Protein AF-A0A937YAR6-F1 (afdb_monomer_lite)

Secondary structure (DSSP, 8-state):
-PPP----PPP----TT----------B-EEEEEEEEETTEEEEEEEEEETT-EEPPPB-TT-TT--B--EE-TTTSPPTT-B-

Foldseek 3Di:
DDDPCLDDQQDQDDDPPPPRPPPLSAWEKDWDWDWDDDPQAIDTPDTDMDHQKDKDDWDDPVDGNDIDIDIDGPDDGHDPSHHD

Structure (mmCIF, N/CA/C/O backbone):
data_AF-A0A937YAR6-F1
#
_entry.id   AF-A0A937YAR6-F1
#
loop_
_atom_site.group_PDB
_atom_site.id
_atom_site.type_symbol
_atom_site.label_atom_id
_atom_site.label_alt_id
_atom_site.label_comp_id
_atom_site.label_asym_id
_atom_site.label_entity_id
_atom_site.label_seq_id
_atom_site.pdbx_PDB_ins_code
_atom_site.Cartn_x
_atom_site.Cartn_y
_atom_site.Cartn_z
_atom_site.occupancy
_atom_site.B_iso_or_equiv
_atom_site.auth_seq_id
_atom_site.auth_comp_id
_atom_site.auth_asym_id
_atom_site.auth_atom_id
_atom_site.pdbx_PDB_model_num
ATOM 1 N N . MET A 1 1 ? 19.503 -20.222 -0.506 1.00 38.22 1 MET A N 1
ATOM 2 C CA . MET A 1 1 ? 18.672 -19.024 -0.265 1.00 38.22 1 MET A CA 1
ATOM 3 C C . MET A 1 1 ? 18.444 -18.376 -1.617 1.00 38.22 1 MET A C 1
ATOM 5 O O . MET A 1 1 ? 19.382 -17.811 -2.158 1.00 38.22 1 MET A O 1
ATOM 9 N N . ASN A 1 2 ? 17.272 -18.574 -2.221 1.00 30.78 2 ASN A N 1
ATOM 10 C CA . ASN A 1 2 ? 16.994 -18.046 -3.558 1.00 30.78 2 ASN A CA 1
ATOM 11 C C . ASN A 1 2 ? 16.741 -16.539 -3.454 1.00 30.78 2 ASN A C 1
ATOM 13 O O . ASN A 1 2 ? 15.885 -16.114 -2.678 1.00 30.78 2 ASN A O 1
ATOM 17 N N . ALA A 1 3 ? 17.508 -15.744 -4.200 1.00 33.50 3 ALA A N 1
ATOM 18 C CA . ALA A 1 3 ? 17.228 -14.327 -4.381 1.00 33.50 3 ALA A CA 1
ATOM 19 C C . ALA A 1 3 ? 15.866 -14.172 -5.090 1.00 33.50 3 ALA A C 1
ATOM 21 O O . ALA A 1 3 ? 15.591 -14.933 -6.020 1.00 33.50 3 ALA A O 1
ATOM 22 N N . PRO A 1 4 ? 14.992 -13.240 -4.672 1.00 40.38 4 PRO A N 1
ATOM 23 C CA . PRO A 1 4 ? 13.755 -12.986 -5.395 1.00 40.38 4 PRO A CA 1
ATOM 24 C C . PRO A 1 4 ? 14.099 -12.348 -6.746 1.00 40.38 4 PRO A C 1
ATOM 26 O O . PRO A 1 4 ? 14.673 -11.261 -6.790 1.00 40.38 4 PRO A O 1
ATOM 29 N N . GLU A 1 5 ? 13.769 -13.020 -7.850 1.00 48.91 5 GLU A N 1
ATOM 30 C CA . GLU A 1 5 ? 13.860 -12.434 -9.189 1.00 48.91 5 GLU A CA 1
ATOM 31 C C . GLU A 1 5 ? 12.827 -11.303 -9.309 1.00 48.91 5 GLU A C 1
ATOM 33 O O . GLU A 1 5 ? 11.648 -11.516 -9.599 1.00 48.91 5 GLU A O 1
ATOM 38 N N . PHE A 1 6 ? 13.265 -10.073 -9.036 1.00 57.19 6 PHE A N 1
ATOM 39 C CA . PHE A 1 6 ? 12.574 -8.854 -9.441 1.00 57.19 6 PHE A CA 1
ATOM 40 C C . PHE A 1 6 ? 12.534 -8.874 -10.970 1.00 57.19 6 PHE A C 1
ATOM 42 O O . PHE A 1 6 ? 13.568 -8.676 -11.603 1.00 57.19 6 PHE A O 1
ATOM 49 N N . GLY A 1 7 ? 11.378 -9.252 -11.531 1.00 55.34 7 GLY A N 1
ATOM 50 C CA . GLY A 1 7 ? 11.208 -9.617 -12.940 1.00 55.34 7 GLY A CA 1
ATOM 51 C C . GLY A 1 7 ? 12.032 -8.748 -13.884 1.00 55.34 7 GLY A C 1
ATOM 52 O O . GLY A 1 7 ? 11.991 -7.543 -13.774 1.00 55.34 7 GLY A O 1
ATOM 53 N N . LYS A 1 8 ? 12.816 -9.367 -14.762 1.00 53.38 8 LYS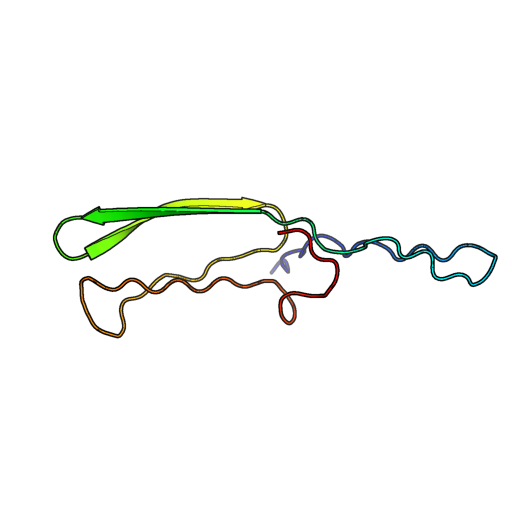 A N 1
ATOM 54 C CA . LYS A 1 8 ? 13.764 -8.736 -15.693 1.00 53.38 8 LYS A CA 1
ATOM 55 C C . LYS A 1 8 ? 13.365 -7.307 -16.147 1.00 53.38 8 LYS A C 1
ATOM 57 O O . LYS A 1 8 ? 12.249 -7.145 -16.647 1.00 53.38 8 LYS A O 1
ATOM 62 N N . PRO A 1 9 ? 14.262 -6.301 -16.056 1.00 57.41 9 PRO A N 1
ATOM 63 C CA . PRO A 1 9 ? 13.972 -4.962 -16.562 1.00 57.41 9 PRO A CA 1
ATOM 64 C C . PRO A 1 9 ? 13.648 -5.013 -18.065 1.00 57.41 9 PRO A C 1
ATOM 66 O O . PRO A 1 9 ? 14.198 -5.860 -18.786 1.00 57.41 9 PRO A O 1
ATOM 69 N N . PRO A 1 10 ? 12.774 -4.125 -18.564 1.00 58.19 10 PRO A N 1
ATOM 70 C CA . PRO A 1 10 ? 12.514 -4.027 -19.993 1.00 58.19 10 PRO A CA 1
ATOM 71 C C . PRO A 1 10 ? 13.831 -3.760 -20.731 1.00 58.19 10 PRO A C 1
ATOM 73 O O . PRO A 1 10 ? 14.643 -2.922 -20.343 1.00 58.19 10 PRO A O 1
ATOM 76 N N . SER A 1 11 ? 14.090 -4.566 -21.757 1.00 56.12 11 SER A N 1
ATOM 77 C CA . SER A 1 11 ? 15.356 -4.550 -22.491 1.00 56.12 11 SER A CA 1
ATOM 78 C C . SER A 1 11 ? 15.383 -3.320 -23.400 1.00 56.12 11 SER A C 1
ATOM 80 O O . SER A 1 11 ? 14.496 -3.178 -24.237 1.00 56.12 11 SER A O 1
ATOM 82 N N . LEU A 1 12 ? 16.372 -2.434 -23.239 1.00 54.06 12 LEU A N 1
ATOM 83 C CA . LEU A 1 12 ? 16.614 -1.335 -24.179 1.00 54.06 12 LEU A CA 1
ATOM 84 C C . LEU A 1 12 ? 17.000 -1.932 -25.540 1.00 54.06 12 LEU A C 1
ATOM 86 O O . LEU A 1 12 ? 18.061 -2.540 -25.671 1.00 54.06 12 LEU A O 1
ATOM 90 N N . GLY A 1 13 ? 16.123 -1.800 -26.534 1.00 47.06 13 GLY A N 1
ATOM 91 C CA . GLY A 1 13 ? 16.458 -2.075 -27.928 1.00 47.06 13 GLY A CA 1
ATOM 92 C C . GLY A 1 13 ? 17.126 -0.844 -28.528 1.00 47.06 13 GLY A C 1
ATOM 93 O O . GLY A 1 13 ? 16.535 0.227 -28.499 1.00 47.06 13 GLY A O 1
ATOM 94 N N . LEU A 1 14 ? 18.353 -0.987 -29.028 1.00 48.28 14 LEU A N 1
ATOM 95 C CA . LEU A 1 14 ? 19.026 0.036 -29.827 1.00 48.28 14 LEU A CA 1
ATOM 96 C C . LEU A 1 14 ? 18.851 -0.336 -31.302 1.00 48.28 14 LEU A C 1
ATOM 98 O O . LEU A 1 14 ? 19.346 -1.382 -31.727 1.00 48.28 14 LEU A O 1
ATOM 102 N N . ASP A 1 15 ? 18.143 0.476 -32.079 1.00 44.69 15 ASP A N 1
ATOM 103 C CA . ASP A 1 15 ? 18.068 0.327 -33.530 1.00 44.69 15 ASP A CA 1
ATOM 104 C C . ASP A 1 15 ? 19.277 0.966 -34.242 1.00 44.69 15 ASP A C 1
ATOM 106 O O . ASP A 1 15 ? 19.974 1.840 -33.724 1.00 44.69 15 ASP A O 1
ATOM 110 N N . ALA A 1 16 ? 19.571 0.461 -35.445 1.00 48.38 16 ALA A N 1
ATOM 111 C CA . ALA A 1 16 ? 20.831 0.652 -36.174 1.00 48.38 16 ALA A CA 1
ATOM 112 C C . ALA A 1 16 ? 21.098 2.084 -36.699 1.00 48.38 16 ALA A C 1
ATOM 114 O O . ALA A 1 16 ? 22.036 2.278 -37.470 1.00 48.38 16 ALA A O 1
ATOM 115 N N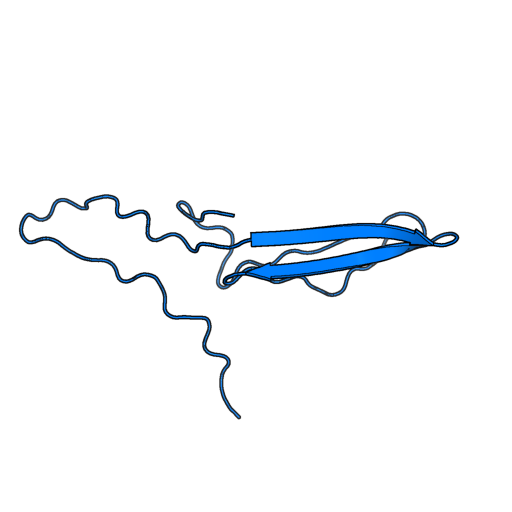 . ALA A 1 17 ? 20.306 3.081 -36.294 1.00 50.72 17 ALA A N 1
ATOM 116 C CA . ALA A 1 17 ? 20.432 4.474 -36.729 1.00 50.72 17 ALA A CA 1
ATOM 117 C C . ALA A 1 17 ? 20.809 5.461 -35.606 1.00 50.72 17 ALA A C 1
ATOM 119 O O . ALA A 1 17 ? 21.002 6.641 -35.885 1.00 50.72 17 ALA A O 1
ATOM 120 N N . GLY A 1 18 ? 20.969 5.008 -34.357 1.00 47.25 18 GLY A N 1
ATOM 121 C CA . GLY A 1 18 ? 21.376 5.887 -33.252 1.00 47.25 18 GLY A CA 1
ATOM 122 C C . GLY A 1 18 ? 20.317 6.911 -32.828 1.00 47.25 18 GLY A C 1
ATOM 123 O O . GLY A 1 18 ? 20.635 7.813 -32.054 1.00 47.25 18 GLY A O 1
ATOM 124 N N . ASP A 1 19 ? 19.074 6.768 -33.296 1.00 43.31 19 ASP A N 1
ATOM 125 C CA . ASP A 1 19 ? 17.934 7.462 -32.712 1.00 43.31 19 ASP A CA 1
ATOM 126 C C . ASP A 1 19 ? 17.509 6.681 -31.467 1.00 43.31 19 ASP A C 1
ATOM 128 O O . ASP A 1 19 ? 17.240 5.483 -31.528 1.00 43.31 19 ASP A O 1
ATOM 132 N N . VAL A 1 20 ? 17.494 7.335 -30.305 1.00 51.41 20 VAL A N 1
ATOM 133 C CA . VAL A 1 20 ? 16.888 6.748 -29.108 1.00 51.41 20 VAL A CA 1
ATOM 134 C C . VAL A 1 20 ? 15.378 6.815 -29.289 1.00 51.41 20 VAL A C 1
ATOM 136 O O . VAL A 1 20 ? 14.715 7.684 -28.725 1.00 51.41 20 VAL A O 1
ATOM 139 N N . ALA A 1 21 ? 14.821 5.902 -30.089 1.00 45.84 21 ALA A N 1
ATOM 140 C CA . ALA A 1 21 ? 13.391 5.667 -30.085 1.00 45.84 21 ALA A CA 1
ATOM 141 C C . ALA A 1 21 ? 12.992 5.517 -28.614 1.00 45.84 21 ALA A C 1
ATOM 143 O O . ALA A 1 21 ? 13.514 4.650 -27.908 1.00 45.84 21 ALA A O 1
ATOM 144 N N . SER A 1 22 ? 12.149 6.431 -28.125 1.00 46.91 22 SER A N 1
ATOM 145 C CA . SER A 1 22 ? 11.681 6.466 -26.741 1.00 46.91 22 SER A CA 1
ATOM 146 C C . SER A 1 22 ? 10.737 5.282 -26.534 1.00 46.91 22 SER A C 1
ATOM 148 O O . SER A 1 22 ? 9.522 5.419 -26.428 1.00 46.91 22 SER A O 1
ATOM 150 N N . ALA A 1 23 ? 11.299 4.075 -26.570 1.00 47.97 23 ALA A N 1
ATOM 151 C CA . ALA A 1 23 ? 10.666 2.871 -26.108 1.00 47.97 23 ALA A CA 1
ATOM 152 C C . ALA A 1 23 ? 10.421 3.129 -24.629 1.00 47.97 23 ALA A C 1
ATOM 154 O O . ALA A 1 23 ? 11.357 3.162 -23.832 1.00 47.97 23 ALA A O 1
ATOM 155 N N . SER A 1 24 ? 9.165 3.399 -24.297 1.00 50.22 24 SER A N 1
ATOM 156 C CA . SER A 1 24 ? 8.635 3.529 -22.950 1.00 50.22 24 SER A CA 1
ATOM 157 C C . SER A 1 24 ? 8.894 2.229 -22.180 1.00 50.22 24 SER A C 1
ATOM 159 O O . SER A 1 24 ? 8.014 1.387 -22.025 1.00 50.22 24 SER A O 1
ATOM 161 N N . SER A 1 25 ? 10.139 2.035 -21.748 1.00 59.69 25 SER A N 1
ATOM 162 C CA . SER A 1 25 ? 10.642 0.891 -20.992 1.00 59.69 25 SER A CA 1
ATOM 163 C C . SER A 1 25 ? 10.412 1.108 -19.494 1.00 59.69 25 SER A C 1
ATOM 165 O O . SER A 1 25 ? 11.240 0.778 -18.649 1.00 59.69 25 SER A O 1
ATOM 167 N N . GLY A 1 26 ? 9.269 1.696 -19.150 1.00 65.62 26 GLY A N 1
ATOM 168 C CA . GLY A 1 26 ? 8.828 1.766 -17.770 1.00 65.62 26 GLY A CA 1
ATOM 169 C C . GLY A 1 26 ? 8.256 0.440 -17.310 1.00 65.62 26 GLY A C 1
ATOM 170 O O . GLY A 1 26 ? 7.800 -0.399 -18.099 1.00 65.62 26 GLY A O 1
ATOM 171 N N . TRP A 1 27 ? 8.263 0.243 -16.003 1.00 73.69 27 TRP A N 1
ATOM 172 C CA . TRP A 1 27 ? 7.603 -0.901 -15.412 1.00 73.69 27 TRP A CA 1
ATOM 173 C C . TRP A 1 27 ? 6.093 -0.714 -15.498 1.00 73.69 27 TRP A C 1
ATOM 175 O O . TRP A 1 27 ? 5.560 0.342 -15.163 1.00 73.69 27 TRP A O 1
ATOM 185 N N . HIS A 1 28 ? 5.395 -1.767 -15.920 1.00 81.00 28 HIS A N 1
ATOM 186 C CA . HIS A 1 28 ? 3.947 -1.830 -15.791 1.00 81.00 28 HIS A CA 1
ATOM 187 C C . HIS A 1 28 ? 3.615 -2.397 -14.418 1.00 81.00 28 HIS A C 1
ATOM 189 O O . HIS A 1 28 ? 3.875 -3.574 -14.133 1.00 81.00 28 HIS A O 1
ATOM 195 N N . ALA A 1 29 ? 3.024 -1.568 -13.572 1.00 85.75 29 ALA A N 1
ATOM 196 C CA . ALA A 1 29 ? 2.557 -1.974 -12.266 1.00 85.75 29 ALA A CA 1
ATOM 197 C C . ALA A 1 29 ? 1.084 -1.619 -12.085 1.00 85.75 29 ALA A C 1
ATOM 199 O O . ALA A 1 29 ? 0.510 -0.823 -12.815 1.00 85.75 29 ALA A O 1
ATOM 200 N N . ARG A 1 30 ? 0.450 -2.281 -11.124 1.00 88.88 30 ARG A N 1
ATOM 201 C CA . ARG A 1 30 ? -0.882 -1.916 -10.649 1.00 88.88 30 ARG A CA 1
ATOM 202 C C . ARG A 1 30 ? -0.944 -2.214 -9.171 1.00 88.88 30 ARG A C 1
ATOM 204 O O . ARG A 1 30 ? -0.441 -3.254 -8.741 1.00 88.88 30 ARG A O 1
ATOM 211 N N . LEU A 1 31 ? -1.587 -1.341 -8.414 1.00 91.62 31 LEU A N 1
ATOM 212 C CA . LEU A 1 31 ? -1.851 -1.548 -7.002 1.00 91.62 31 LEU A CA 1
ATOM 213 C C . LEU A 1 31 ? -3.324 -1.261 -6.720 1.00 91.62 31 LEU A C 1
ATOM 215 O O . LEU A 1 31 ? -3.789 -0.148 -6.934 1.00 91.62 31 LEU A O 1
ATOM 219 N N . ASP A 1 32 ? -4.040 -2.262 -6.214 1.00 95.12 32 ASP A N 1
ATOM 220 C CA . ASP A 1 32 ? -5.406 -2.100 -5.726 1.00 95.12 32 ASP A CA 1
ATOM 221 C C . ASP A 1 32 ? -5.388 -2.200 -4.194 1.00 95.12 32 ASP A C 1
ATOM 223 O O . ASP A 1 32 ? -4.976 -3.214 -3.612 1.00 95.12 32 ASP A O 1
ATOM 227 N N . LEU A 1 33 ? -5.823 -1.119 -3.545 1.00 95.19 33 LEU A N 1
ATOM 228 C CA . LEU A 1 33 ? -5.945 -1.004 -2.096 1.00 95.19 33 LEU A CA 1
ATOM 229 C C . LEU A 1 33 ? -7.349 -0.538 -1.737 1.00 95.19 33 LEU A C 1
ATOM 231 O O . LEU A 1 33 ? -7.859 0.416 -2.317 1.00 95.19 33 LEU A O 1
ATOM 235 N N . ALA A 1 34 ? -7.938 -1.175 -0.733 1.00 95.19 34 ALA A N 1
ATOM 236 C CA . ALA A 1 34 ? -9.151 -0.685 -0.099 1.00 95.19 34 ALA A CA 1
ATOM 237 C C . ALA A 1 34 ? -9.034 -0.845 1.410 1.00 95.19 34 ALA A C 1
ATOM 239 O O . ALA A 1 34 ? -8.462 -1.824 1.904 1.00 95.19 34 ALA A O 1
ATOM 240 N N . PHE A 1 35 ? -9.611 0.112 2.124 1.00 94.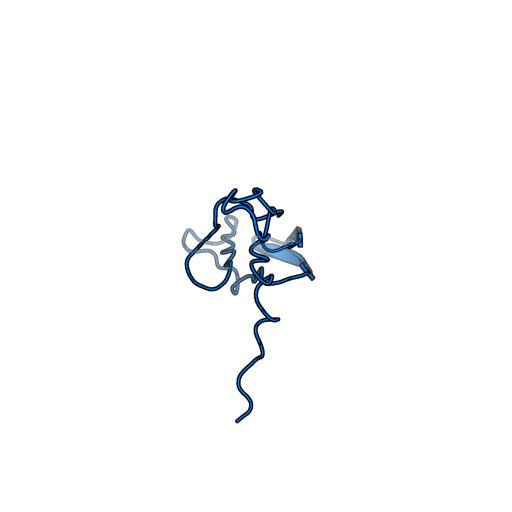25 35 PHE A N 1
ATOM 241 C CA . PHE A 1 35 ? -9.616 0.168 3.576 1.00 94.25 35 PHE A CA 1
ATOM 242 C C . PHE A 1 35 ? -11.051 0.261 4.079 1.00 94.25 35 PHE A C 1
ATOM 244 O O . PHE A 1 35 ? -11.919 0.797 3.393 1.00 94.25 35 PHE A O 1
ATOM 251 N N . ALA A 1 36 ? -11.289 -0.268 5.271 1.00 94.06 36 ALA A N 1
ATOM 252 C CA . ALA A 1 36 ? -12.564 -0.160 5.959 1.00 94.06 36 ALA A CA 1
ATOM 253 C C . ALA A 1 36 ? -12.338 0.259 7.408 1.00 94.06 36 ALA A C 1
ATOM 255 O O . ALA A 1 36 ? -11.342 -0.122 8.027 1.00 94.06 36 ALA A O 1
ATOM 256 N N . GLU A 1 37 ? -13.288 1.003 7.955 1.00 93.44 37 GLU A N 1
ATOM 257 C CA . GLU A 1 37 ? -13.343 1.274 9.384 1.00 93.44 37 GLU A CA 1
ATOM 258 C C . GLU A 1 37 ? -13.905 0.054 10.118 1.00 93.44 37 GLU A C 1
ATOM 260 O O . GLU A 1 37 ? -14.914 -0.539 9.727 1.00 93.44 37 GLU A O 1
ATOM 265 N N . ARG A 1 38 ? -13.236 -0.345 11.197 1.00 90.75 38 ARG A N 1
ATOM 266 C CA . ARG A 1 38 ? -13.670 -1.414 12.090 1.00 90.75 38 ARG A CA 1
ATOM 267 C C . ARG A 1 38 ? -13.469 -0.972 13.532 1.00 90.75 38 ARG A C 1
ATOM 269 O O . ARG A 1 38 ? -12.358 -0.994 14.060 1.00 90.75 38 ARG A O 1
ATOM 276 N N . GLY A 1 39 ? -14.567 -0.594 14.182 1.00 90.75 39 GLY A N 1
ATOM 277 C CA . GLY A 1 39 ? -14.508 0.040 15.497 1.00 90.75 39 GLY A CA 1
ATOM 278 C C . GL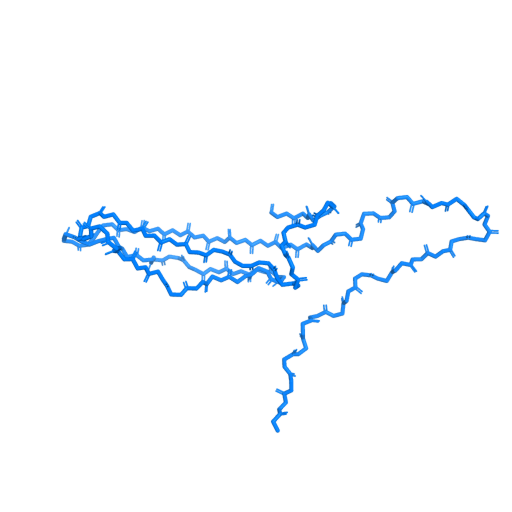Y A 1 39 ? -13.793 1.384 15.389 1.00 90.75 39 GLY A C 1
ATOM 279 O O . GLY A 1 39 ? -14.179 2.205 14.570 1.00 90.75 39 GLY A O 1
ATOM 280 N N . ASN A 1 40 ? -12.732 1.580 16.174 1.00 88.56 40 ASN A N 1
ATOM 281 C CA . ASN A 1 40 ? -11.929 2.808 16.150 1.00 88.56 40 ASN A CA 1
ATOM 282 C C . ASN A 1 40 ? -10.619 2.666 15.348 1.00 88.56 40 ASN A C 1
ATOM 284 O O . ASN A 1 40 ? -9.637 3.353 15.622 1.00 88.56 40 ASN A O 1
ATOM 288 N N . ALA A 1 41 ? -10.554 1.709 14.420 1.00 88.00 41 ALA A N 1
ATOM 289 C CA . ALA A 1 41 ? -9.368 1.446 13.616 1.00 88.00 41 ALA A CA 1
ATOM 290 C C . ALA A 1 41 ? -9.725 1.298 12.138 1.00 88.00 41 ALA A C 1
ATOM 292 O O . ALA A 1 41 ? -10.722 0.672 11.786 1.00 88.00 41 ALA A O 1
ATOM 293 N N . THR A 1 42 ? -8.859 1.805 11.272 1.00 92.44 42 THR A N 1
ATOM 294 C CA . THR A 1 42 ? -8.919 1.544 9.833 1.00 92.44 42 THR A CA 1
ATOM 295 C C . THR A 1 42 ? -8.099 0.296 9.531 1.00 92.44 42 THR A C 1
ATOM 297 O O . THR A 1 42 ? -6.984 0.147 10.028 1.00 92.44 42 THR A O 1
ATOM 300 N N . ILE A 1 43 ? -8.649 -0.620 8.738 1.00 89.50 43 ILE A N 1
ATOM 301 C CA . ILE A 1 43 ? -7.999 -1.877 8.359 1.00 89.50 43 ILE A CA 1
ATOM 302 C C . ILE A 1 43 ? -7.956 -2.036 6.834 1.00 89.50 43 ILE A C 1
ATOM 304 O O . ILE A 1 43 ? -8.905 -1.643 6.154 1.00 89.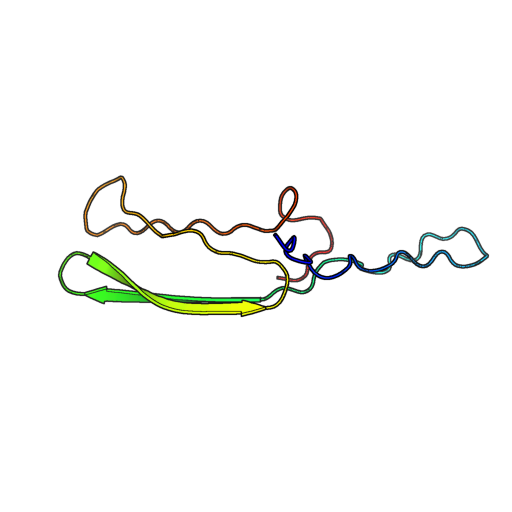50 43 ILE A O 1
ATOM 308 N N . PRO A 1 44 ? -6.895 -2.633 6.263 1.00 92.69 44 PRO A N 1
ATOM 309 C CA . PRO A 1 44 ? -6.861 -2.981 4.848 1.00 92.69 44 PRO A CA 1
ATOM 310 C C . PRO A 1 44 ? -7.783 -4.178 4.587 1.00 92.69 44 PRO A C 1
ATOM 312 O O . PRO A 1 44 ? -7.640 -5.224 5.219 1.00 92.69 44 PRO A O 1
ATOM 315 N N . VAL A 1 45 ? -8.707 -4.031 3.639 1.00 95.56 45 VAL A N 1
ATOM 316 C CA . VAL A 1 45 ? -9.656 -5.081 3.219 1.00 95.56 45 VAL A CA 1
ATOM 317 C C . VAL A 1 45 ? -9.384 -5.599 1.808 1.00 95.56 45 VAL A C 1
ATOM 319 O O . VAL A 1 45 ? -9.740 -6.732 1.497 1.00 95.56 45 VAL A O 1
ATOM 322 N N . VAL A 1 46 ? -8.689 -4.819 0.975 1.00 95.62 46 VAL A N 1
ATOM 323 C CA . VAL A 1 46 ? -8.157 -5.270 -0.319 1.00 95.62 46 VAL A CA 1
ATOM 324 C C . VAL A 1 46 ? -6.685 -4.910 -0.402 1.00 95.62 46 VAL A C 1
ATOM 326 O O . VAL A 1 46 ? -6.285 -3.796 -0.056 1.00 95.62 46 VAL A O 1
ATOM 329 N N . ARG A 1 47 ? -5.879 -5.870 -0.865 1.00 93.31 47 ARG A N 1
ATOM 330 C CA . ARG A 1 47 ? -4.458 -5.676 -1.139 1.00 93.31 47 ARG A CA 1
ATOM 331 C C . ARG A 1 47 ? -3.999 -6.612 -2.248 1.00 93.31 47 ARG A C 1
ATOM 333 O O . ARG A 1 47 ? -3.675 -7.769 -1.985 1.00 93.31 47 ARG A O 1
ATOM 340 N N . SER A 1 48 ? -3.931 -6.102 -3.470 1.00 93.00 48 SER A N 1
ATOM 341 C CA . SER A 1 48 ? -3.373 -6.827 -4.614 1.00 93.00 48 SER A CA 1
ATOM 342 C C . SER A 1 48 ? -2.441 -5.939 -5.415 1.00 93.00 48 SER A C 1
ATOM 344 O O . SER A 1 48 ? -2.666 -4.739 -5.540 1.00 93.00 48 SER A O 1
ATOM 346 N N . HIS A 1 49 ? -1.388 -6.532 -5.970 1.00 90.19 49 HIS A N 1
ATOM 347 C CA . HIS A 1 49 ? -0.451 -5.815 -6.822 1.00 90.19 49 HIS A CA 1
ATOM 348 C C . HIS A 1 49 ? -0.068 -6.650 -8.043 1.00 90.19 49 HIS A C 1
ATOM 350 O O . HIS A 1 49 ? 0.005 -7.879 -7.981 1.00 90.19 49 HIS A O 1
ATOM 356 N N . ARG A 1 50 ? 0.232 -5.970 -9.147 1.00 88.62 50 ARG A N 1
ATOM 357 C CA . ARG A 1 50 ? 0.914 -6.531 -10.317 1.00 88.62 50 ARG A CA 1
ATOM 358 C C . ARG A 1 50 ? 2.188 -5.749 -10.589 1.00 88.62 50 ARG A C 1
ATOM 360 O O . ARG A 1 50 ? 2.268 -4.563 -10.283 1.00 88.62 50 ARG A O 1
ATOM 367 N N . GLY A 1 51 ? 3.176 -6.430 -11.160 1.00 85.69 51 GLY A N 1
ATOM 368 C CA . GLY A 1 51 ? 4.484 -5.836 -11.405 1.00 85.69 51 GLY A CA 1
ATOM 369 C C . GLY A 1 51 ? 5.261 -5.583 -10.104 1.00 85.69 51 GLY A C 1
ATOM 370 O O . GLY A 1 51 ? 5.041 -6.277 -9.100 1.00 85.69 51 GLY A O 1
ATOM 371 N N . PRO A 1 52 ? 6.205 -4.634 -10.106 1.00 82.62 52 PRO A N 1
ATOM 372 C CA . PRO A 1 52 ? 7.165 -4.455 -9.019 1.00 82.62 52 PRO A CA 1
ATOM 373 C C . PRO A 1 52 ? 6.627 -3.675 -7.805 1.00 82.62 52 PRO A C 1
ATOM 375 O O . PRO A 1 52 ? 7.256 -3.738 -6.754 1.00 82.62 52 PRO A O 1
ATOM 378 N N . LEU A 1 53 ? 5.460 -3.016 -7.874 1.00 87.62 53 LEU A N 1
ATOM 379 C CA . LEU A 1 53 ? 4.883 -2.286 -6.730 1.00 87.62 53 LEU A CA 1
ATOM 380 C C . LEU A 1 53 ? 4.669 -3.187 -5.503 1.00 87.62 53 LEU A C 1
ATOM 382 O O . LEU A 1 53 ? 4.112 -4.283 -5.593 1.00 87.62 53 LEU A O 1
ATOM 386 N N . ARG A 1 54 ? 5.087 -2.711 -4.332 1.00 86.81 54 ARG A N 1
ATOM 387 C CA . ARG A 1 54 ? 4.915 -3.369 -3.031 1.00 86.81 54 ARG A CA 1
ATOM 388 C C . ARG A 1 54 ? 4.313 -2.402 -2.023 1.00 86.81 54 ARG A C 1
ATOM 390 O O . ARG A 1 54 ? 4.385 -1.189 -2.176 1.00 86.81 54 ARG A O 1
ATOM 397 N N . VAL A 1 55 ? 3.741 -2.954 -0.961 1.00 91.56 55 VAL A N 1
ATOM 398 C CA . VAL A 1 55 ? 3.173 -2.195 0.157 1.00 91.56 55 VAL A CA 1
ATOM 399 C C . VAL A 1 55 ? 3.737 -2.713 1.466 1.00 91.56 55 VAL A C 1
ATOM 401 O O . VAL A 1 55 ? 3.805 -3.924 1.682 1.00 91.56 55 VAL A O 1
ATOM 404 N N . GLN A 1 56 ? 4.160 -1.801 2.336 1.00 91.00 56 GLN A N 1
ATOM 405 C CA . GLN A 1 56 ? 4.634 -2.166 3.668 1.00 91.00 56 GLN A CA 1
ATOM 406 C C . GLN A 1 56 ? 3.452 -2.419 4.610 1.00 91.00 56 GLN A C 1
ATOM 408 O O . GLN A 1 56 ? 2.299 -2.111 4.296 1.00 91.00 56 GLN A O 1
ATOM 413 N N . LYS A 1 57 ? 3.723 -2.997 5.783 1.00 91.19 57 LYS A N 1
ATOM 414 C CA . LYS A 1 57 ? 2.715 -3.100 6.842 1.00 91.19 57 LYS A CA 1
ATOM 415 C C . LYS A 1 57 ? 2.249 -1.686 7.212 1.00 91.19 57 LYS A C 1
ATOM 417 O O . LYS A 1 57 ? 3.086 -0.847 7.529 1.00 91.19 57 LYS A O 1
ATOM 422 N N . GLY A 1 58 ? 0.944 -1.429 7.147 1.00 92.69 58 GLY A N 1
ATOM 423 C CA . GLY A 1 58 ? 0.396 -0.140 7.567 1.00 92.69 58 GLY A CA 1
ATOM 424 C C . GLY A 1 58 ? 0.463 0.053 9.082 1.00 92.69 58 GLY A C 1
ATOM 425 O O . GLY A 1 58 ? 0.636 -0.907 9.842 1.00 92.69 58 GLY A O 1
ATOM 426 N N . PHE A 1 59 ? 0.390 1.309 9.500 1.00 93.56 59 PHE A N 1
ATOM 427 C CA . PHE A 1 59 ? 0.638 1.745 10.873 1.00 93.56 59 PHE A CA 1
ATOM 428 C C . PHE A 1 59 ? -0.142 3.030 11.182 1.00 93.56 59 PHE A C 1
ATOM 430 O O . PHE A 1 59 ? -0.724 3.635 10.287 1.00 93.56 59 PHE A O 1
ATOM 437 N N . THR A 1 60 ? -0.188 3.419 12.456 1.00 92.44 60 THR A N 1
ATOM 438 C CA . THR A 1 60 ? -1.005 4.539 12.957 1.00 92.44 60 THR A CA 1
ATOM 439 C C . THR A 1 60 ? -0.188 5.378 13.955 1.00 92.44 60 THR A C 1
ATOM 441 O O . THR A 1 60 ? -0.342 5.201 15.169 1.00 92.44 60 THR A O 1
ATOM 444 N N . PRO A 1 61 ? 0.765 6.205 13.488 1.00 93.12 61 PRO A N 1
ATOM 445 C CA . PRO A 1 61 ? 1.693 6.909 14.378 1.00 93.12 61 PRO A CA 1
ATOM 446 C C . PRO A 1 61 ? 1.012 7.975 15.252 1.00 93.12 61 PRO A C 1
ATOM 448 O O . PRO A 1 61 ? 1.435 8.196 16.382 1.00 93.12 61 PRO A O 1
ATOM 451 N N . GLU A 1 62 ? -0.072 8.577 14.772 1.00 94.25 62 GLU A N 1
ATOM 452 C CA . GLU A 1 62 ? -0.876 9.595 15.457 1.00 94.25 62 GLU A CA 1
ATOM 453 C C . GLU A 1 62 ? -1.984 8.981 16.332 1.00 94.25 62 GLU A C 1
ATOM 455 O O . GLU A 1 62 ? -2.722 9.698 17.005 1.00 94.25 62 GLU A O 1
ATOM 460 N N . GLY A 1 63 ? -2.088 7.649 16.354 1.00 89.19 63 GLY A N 1
ATOM 461 C CA . GLY A 1 63 ? -3.074 6.905 17.128 1.00 89.19 63 GLY A CA 1
ATOM 462 C C . GLY A 1 63 ? -4.250 6.362 16.305 1.00 89.19 63 GLY A C 1
ATOM 463 O O . GLY A 1 63 ? -4.266 6.444 15.074 1.00 89.19 63 GLY A O 1
ATOM 464 N N . PRO A 1 64 ? -5.231 5.732 16.976 1.00 85.38 64 PRO A N 1
ATOM 465 C CA . PRO A 1 64 ? -6.381 5.121 16.316 1.00 85.38 64 PRO A CA 1
ATOM 466 C C . PRO A 1 64 ? -7.196 6.156 15.524 1.00 85.38 64 PRO A C 1
ATOM 468 O O . PRO A 1 64 ? -7.457 7.247 16.023 1.00 85.38 64 PRO A O 1
ATOM 471 N N . GLY A 1 65 ? -7.607 5.801 14.305 1.00 83.62 65 GLY A N 1
ATOM 472 C CA . GLY A 1 65 ? -8.417 6.656 13.425 1.00 83.62 65 GLY A CA 1
ATOM 473 C C . GLY A 1 65 ? -7.661 7.282 12.250 1.00 83.62 65 GLY A C 1
ATOM 474 O O . GLY A 1 65 ? -8.299 7.653 11.269 1.00 83.62 65 GLY A O 1
ATOM 475 N N . LEU A 1 66 ? -6.321 7.323 12.278 1.00 88.75 66 LEU A N 1
ATOM 476 C CA . LEU A 1 66 ? -5.515 7.755 11.131 1.00 88.75 66 LEU A CA 1
ATOM 477 C C . LEU A 1 66 ? -4.573 6.640 10.667 1.00 88.75 66 LEU A C 1
ATOM 479 O O . LEU A 1 66 ? -3.644 6.246 11.369 1.00 88.75 66 LEU A O 1
ATOM 483 N N . TRP A 1 67 ? -4.837 6.104 9.474 1.00 92.31 67 TRP A N 1
ATOM 484 C CA . TRP A 1 67 ? -4.073 4.998 8.898 1.00 92.31 67 TRP A CA 1
ATOM 485 C C . TRP A 1 67 ? -3.045 5.466 7.881 1.00 92.31 67 TRP A C 1
ATOM 487 O O . TRP A 1 67 ? -3.373 6.164 6.924 1.00 92.31 67 TRP A O 1
ATOM 497 N N . HIS A 1 68 ? -1.810 5.006 8.058 1.00 94.69 68 HIS A N 1
ATOM 498 C CA . HIS A 1 68 ? -0.685 5.303 7.187 1.00 94.69 68 HIS A CA 1
ATOM 499 C C . HIS A 1 68 ? -0.311 4.056 6.387 1.00 94.69 68 HIS A C 1
ATOM 501 O O . HIS A 1 68 ? -0.125 2.962 6.930 1.00 94.69 68 HIS A O 1
ATOM 507 N N . GLN A 1 69 ? -0.170 4.233 5.073 1.00 94.44 69 GLN A N 1
ATOM 508 C CA . GLN A 1 69 ? 0.236 3.186 4.144 1.00 94.44 69 GLN A CA 1
ATOM 509 C C . GLN A 1 69 ? 1.446 3.652 3.338 1.00 94.44 69 GLN A C 1
ATOM 511 O O . GLN A 1 69 ? 1.405 4.695 2.694 1.00 94.44 69 GLN A O 1
ATOM 516 N N . VAL A 1 70 ? 2.508 2.845 3.330 1.00 91.88 70 VAL A N 1
ATOM 517 C CA . VAL A 1 70 ? 3.691 3.089 2.492 1.00 91.88 70 VAL A CA 1
ATOM 518 C C . VAL A 1 70 ? 3.649 2.171 1.278 1.00 91.88 70 VAL A C 1
ATOM 520 O O . VAL A 1 70 ? 3.475 0.953 1.418 1.00 91.88 70 VAL A O 1
ATOM 523 N N . VAL A 1 71 ? 3.819 2.769 0.099 1.00 90.38 71 VAL A N 1
ATOM 524 C CA . VAL A 1 71 ? 3.955 2.101 -1.199 1.00 90.38 71 VAL A CA 1
ATOM 525 C C . VAL A 1 71 ? 5.415 2.198 -1.641 1.00 90.38 71 VAL A C 1
ATOM 527 O O . VAL A 1 71 ? 6.034 3.250 -1.510 1.00 90.38 71 VAL A O 1
ATOM 530 N N . VAL A 1 72 ? 5.978 1.098 -2.138 1.00 87.12 72 VAL A N 1
ATOM 531 C CA . VAL A 1 72 ? 7.380 0.990 -2.562 1.00 87.12 72 VAL A CA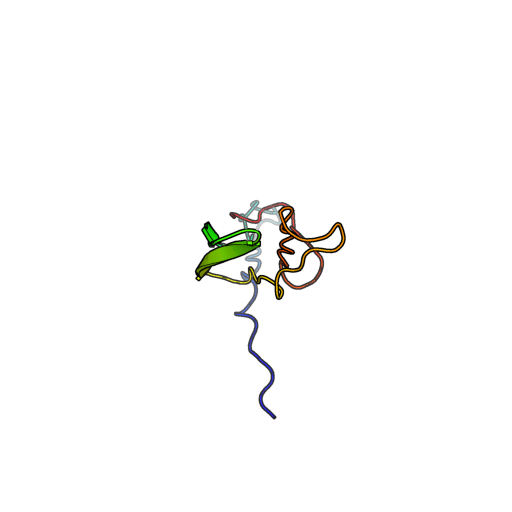 1
ATOM 532 C C . VAL A 1 72 ? 7.437 0.497 -4.004 1.00 87.12 72 VAL A C 1
ATOM 534 O O . VAL A 1 72 ? 6.852 -0.536 -4.325 1.00 87.12 72 VAL A O 1
ATOM 537 N N . HIS A 1 73 ? 8.191 1.194 -4.851 1.00 79.31 73 HIS A N 1
ATOM 538 C CA . HIS A 1 73 ? 8.538 0.754 -6.202 1.00 79.31 73 HIS A CA 1
ATOM 539 C C . HIS A 1 73 ? 10.049 0.446 -6.270 1.00 79.31 73 HIS A C 1
ATOM 541 O O . HIS A 1 73 ? 10.862 1.351 -6.059 1.00 79.31 73 HIS A O 1
ATOM 547 N N . PRO A 1 74 ? 10.456 -0.824 -6.449 1.00 68.44 74 PRO A N 1
ATOM 548 C CA . PRO A 1 74 ? 11.867 -1.199 -6.435 1.00 68.44 74 PRO A CA 1
ATOM 549 C C . PRO A 1 74 ? 12.568 -1.092 -7.811 1.00 68.44 74 PRO A C 1
ATOM 551 O O . PRO A 1 74 ? 11.938 -1.443 -8.808 1.00 68.44 74 PRO A O 1
ATOM 554 N N . PRO A 1 75 ? 13.886 -0.749 -7.861 1.00 61.69 75 PRO A N 1
ATOM 555 C CA . PRO A 1 75 ? 14.742 -0.210 -6.796 1.00 61.69 75 PRO A CA 1
ATOM 556 C C . PRO A 1 75 ? 15.123 1.265 -7.056 1.00 61.69 75 PRO A C 1
ATOM 558 O O . PRO A 1 75 ? 15.942 1.557 -7.920 1.00 61.69 75 PRO A O 1
ATOM 561 N N . GLY A 1 76 ? 14.565 2.197 -6.275 1.00 57.34 76 GLY A N 1
ATOM 562 C CA . GLY A 1 76 ? 15.038 3.593 -6.219 1.00 57.34 76 GLY A CA 1
ATOM 563 C C . GLY A 1 76 ? 13.946 4.664 -6.200 1.00 57.34 76 GLY A C 1
ATOM 564 O O . GLY A 1 76 ? 14.234 5.804 -5.852 1.00 57.34 76 GLY A O 1
ATOM 565 N N . GLY A 1 77 ? 12.700 4.308 -6.520 1.00 66.31 77 GLY A N 1
ATOM 566 C CA . GLY A 1 77 ? 11.585 5.251 -6.588 1.00 66.31 77 GLY A CA 1
ATOM 567 C C . GLY A 1 77 ? 10.706 5.017 -7.812 1.00 66.31 77 GLY A C 1
ATOM 568 O O . GLY A 1 77 ? 10.837 4.004 -8.500 1.00 66.31 77 GLY A O 1
ATOM 569 N N . ILE A 1 78 ? 9.794 5.956 -8.061 1.00 69.00 78 ILE A N 1
ATOM 570 C CA . ILE A 1 78 ? 9.044 6.012 -9.317 1.00 69.00 78 ILE A CA 1
ATOM 571 C C . ILE A 1 78 ? 9.962 6.621 -10.375 1.00 69.00 78 ILE A C 1
ATOM 573 O O . ILE A 1 78 ? 10.457 7.735 -10.184 1.00 69.00 78 ILE A O 1
ATOM 577 N N . ALA A 1 79 ? 10.215 5.890 -11.457 1.00 68.38 79 ALA A N 1
ATOM 578 C CA . ALA A 1 79 ? 11.005 6.386 -12.571 1.00 68.38 79 ALA A CA 1
ATOM 579 C C . ALA A 1 79 ? 10.098 7.042 -13.619 1.00 68.38 79 ALA A C 1
ATOM 581 O O . ALA A 1 79 ? 8.929 6.689 -13.783 1.00 68.38 79 ALA A O 1
ATOM 582 N N . SER A 1 80 ? 10.653 8.002 -14.361 1.00 62.44 80 SER A N 1
ATOM 583 C CA . SER A 1 80 ? 9.967 8.542 -15.535 1.00 62.44 80 SER A CA 1
ATOM 584 C C . SER A 1 80 ? 9.757 7.423 -16.558 1.00 62.44 80 SER A C 1
ATOM 586 O O . SER A 1 80 ? 10.704 6.713 -16.894 1.00 62.44 80 SER A O 1
ATOM 588 N N . GLY A 1 81 ? 8.521 7.266 -17.033 1.00 69.06 81 GLY A N 1
ATOM 589 C CA . GLY A 1 81 ? 8.120 6.209 -17.962 1.00 69.06 81 GLY A CA 1
ATOM 590 C C . GLY A 1 81 ? 7.363 5.044 -17.322 1.00 69.06 81 GLY A C 1
ATOM 591 O O . GLY A 1 81 ? 6.736 4.296 -18.070 1.00 69.06 81 GLY A O 1
ATOM 592 N N . ASP A 1 82 ? 7.366 4.897 -15.989 1.00 71.62 82 ASP A N 1
ATOM 593 C CA . ASP A 1 82 ? 6.558 3.877 -15.306 1.00 71.62 82 ASP A CA 1
ATOM 594 C C . ASP A 1 82 ? 5.060 4.106 -15.546 1.00 71.62 82 ASP A C 1
ATOM 596 O O . ASP A 1 82 ? 4.557 5.230 -15.461 1.00 71.62 82 ASP A O 1
ATOM 600 N N . GLN A 1 83 ? 4.337 3.018 -15.806 1.00 72.56 83 GLN A N 1
ATOM 601 C CA . GLN A 1 83 ? 2.883 3.027 -15.901 1.00 72.56 83 GLN A CA 1
ATOM 602 C C . GLN A 1 83 ? 2.314 2.345 -14.651 1.00 72.56 83 GLN A C 1
ATOM 604 O O . GLN A 1 83 ? 2.493 1.136 -14.473 1.00 72.56 83 GLN A O 1
ATOM 609 N N . LEU A 1 84 ? 1.658 3.127 -13.785 1.00 75.31 84 LEU A N 1
ATOM 610 C CA . LEU A 1 84 ? 1.170 2.718 -12.458 1.00 75.31 84 LEU A CA 1
ATOM 611 C C . LEU A 1 84 ? -0.359 2.752 -12.352 1.00 75.31 84 LEU A C 1
ATOM 613 O O . LEU A 1 84 ? -0.970 3.654 -12.970 1.00 75.31 84 LEU A O 1
#

Radius of gyration: 18.08 Å; chains: 1; bounding box: 36×29×54 Å

pLDDT: mean 74.52, std 19.35, range [30.78, 95.62]

Sequence (84 aa):
MNAPEFGKPPSLGLDAAGDVASASSGWHARLDLAFAERGNATIPVVRSHRGPLRVQKGFTPEGPGLWHQVVVHPPGGIASGDQL